Protein AF-A0A726IHR3-F1 (afdb_monomer)

Sequence (40 aa):
IMLAPFSSADVALKSANANQYKMTIIDDHGNYISDNVSLK

Mean predicted aligned error: 3.98 Å

Organism: Salmonella enterica I (NCBI:txid59201)

Solvent-accessible surface area (backbone atoms only — not comparable to full-atom values): 2945 Å² total; per-residue (Å²): 138,88,77,59,89,98,57,86,81,90,74,90,66,97,61,87,86,55,57,59,43,86,46,83,40,58,52,96,89,67,46,85,74,49,47,76,47,69,65,129

Secondary structure (DSSP, 8-state):
----TT-------S-TT-SEEEEEEE-TTS-EEEEEEE--

pLDDT: mean 89.31, std 5.55, range [70.56, 97.0]

Foldseek 3Di:
DDADPPDDDDDDDPDPPDQKDQCFDADPVRHTDDGMDGDD

Structure (mmCIF, N/CA/C/O backbone):
d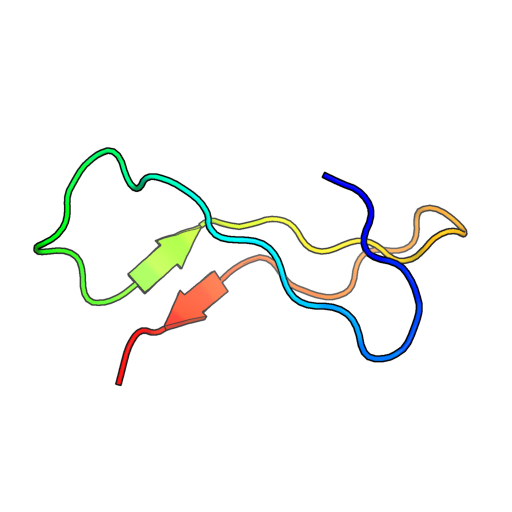ata_AF-A0A726IHR3-F1
#
_entry.id   AF-A0A726IHR3-F1
#
loop_
_atom_site.group_PDB
_atom_site.id
_atom_site.type_symbol
_atom_site.label_atom_id
_atom_site.label_alt_id
_atom_site.label_comp_id
_atom_site.label_asym_id
_atom_site.label_entity_id
_atom_site.label_seq_id
_atom_site.pdbx_PDB_ins_code
_atom_site.Cartn_x
_atom_site.Cartn_y
_atom_site.Cartn_z
_atom_site.occupancy
_atom_site.B_iso_or_equiv
_atom_site.auth_seq_id
_atom_site.auth_comp_id
_atom_site.auth_asym_id
_atom_site.auth_atom_id
_atom_site.pdbx_PDB_model_num
ATOM 1 N N . ILE A 1 1 ? 3.806 -3.575 0.953 1.00 85.88 1 ILE A N 1
ATOM 2 C CA . ILE A 1 1 ? 3.653 -4.851 0.210 1.00 85.88 1 ILE A CA 1
ATOM 3 C C . ILE A 1 1 ? 3.720 -4.542 -1.272 1.00 85.88 1 ILE A C 1
ATOM 5 O O . ILE A 1 1 ? 3.194 -3.510 -1.664 1.00 85.88 1 ILE A O 1
ATOM 9 N N . MET A 1 2 ? 4.379 -5.392 -2.055 1.00 90.94 2 MET A N 1
ATOM 10 C CA . MET A 1 2 ? 4.416 -5.297 -3.515 1.00 90.94 2 MET A CA 1
ATOM 11 C C . MET A 1 2 ? 3.470 -6.365 -4.072 1.00 90.94 2 MET A C 1
ATOM 13 O O . MET A 1 2 ? 3.507 -7.499 -3.596 1.00 90.94 2 MET A O 1
ATOM 17 N N . LEU A 1 3 ? 2.594 -5.999 -5.008 1.00 92.06 3 LEU A N 1
ATOM 18 C CA . LEU A 1 3 ? 1.611 -6.910 -5.601 1.00 92.06 3 LEU A CA 1
ATOM 19 C C . LEU 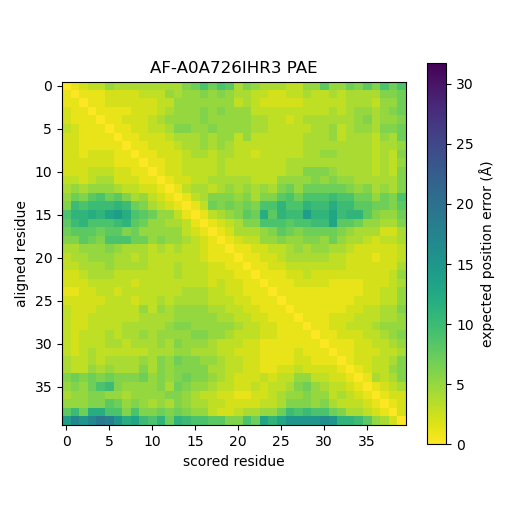A 1 3 ? 2.039 -7.283 -7.016 1.00 92.06 3 LEU A C 1
ATOM 21 O O . LEU A 1 3 ? 2.433 -6.421 -7.797 1.00 92.06 3 LEU A O 1
ATOM 25 N N . ALA A 1 4 ? 1.934 -8.567 -7.350 1.00 93.69 4 ALA A N 1
ATOM 26 C CA . ALA A 1 4 ? 2.078 -9.016 -8.726 1.00 93.69 4 ALA A CA 1
ATOM 27 C C . ALA A 1 4 ? 0.884 -8.530 -9.577 1.00 93.69 4 ALA A C 1
ATOM 29 O O . ALA A 1 4 ? -0.203 -8.295 -9.027 1.00 93.69 4 ALA A O 1
ATOM 30 N N . PRO A 1 5 ? 1.034 -8.421 -10.910 1.00 91.62 5 PRO A N 1
ATOM 31 C CA . PRO A 1 5 ? -0.081 -8.104 -11.795 1.00 91.62 5 PRO A CA 1
ATOM 32 C C . PRO A 1 5 ? -1.285 -9.022 -11.546 1.00 91.62 5 PRO A C 1
ATOM 34 O O . PRO A 1 5 ? -1.127 -10.234 -11.409 1.00 91.62 5 PRO A O 1
ATOM 37 N N . PHE A 1 6 ? -2.482 -8.434 -11.482 1.00 93.06 6 PHE A N 1
ATOM 38 C CA . PHE A 1 6 ? -3.759 -9.130 -11.248 1.00 93.06 6 PHE A CA 1
ATOM 39 C C . PHE A 1 6 ? -3.851 -9.940 -9.940 1.00 93.06 6 PHE A C 1
ATOM 41 O O . PHE A 1 6 ? -4.722 -10.798 -9.813 1.00 93.06 6 PHE A O 1
ATOM 48 N N . SER A 1 7 ? -2.981 -9.672 -8.962 1.00 95.19 7 SER A N 1
ATOM 49 C CA . SER A 1 7 ? -3.037 -10.298 -7.637 1.00 95.19 7 SER A CA 1
ATOM 50 C C . SER A 1 7 ? -3.667 -9.383 -6.586 1.00 95.19 7 SER A C 1
ATOM 52 O O . SER A 1 7 ? -3.690 -8.159 -6.724 1.00 95.19 7 SER A O 1
ATOM 54 N N . SER A 1 8 ? -4.158 -9.994 -5.510 1.00 92.81 8 SER A N 1
ATOM 55 C CA . SER A 1 8 ? -4.692 -9.317 -4.330 1.00 92.81 8 SER A CA 1
ATOM 56 C C . SER A 1 8 ? -3.992 -9.820 -3.072 1.00 92.81 8 SER A C 1
ATOM 58 O O . SER A 1 8 ? -3.544 -10.965 -3.020 1.00 92.81 8 SER A O 1
ATOM 60 N N . ALA A 1 9 ? -3.932 -8.978 -2.044 1.00 91.88 9 ALA A N 1
ATOM 61 C CA . ALA A 1 9 ? -3.474 -9.373 -0.720 1.00 91.88 9 ALA A CA 1
ATOM 62 C C . ALA A 1 9 ? -4.378 -8.763 0.348 1.00 91.88 9 ALA A C 1
ATOM 64 O O . ALA A 1 9 ? -4.767 -7.597 0.247 1.00 91.88 9 ALA A O 1
ATOM 65 N N . ASP A 1 10 ? -4.661 -9.544 1.383 1.00 91.25 10 ASP A N 1
ATOM 66 C CA . ASP A 1 10 ? -5.371 -9.068 2.559 1.00 91.25 10 ASP A CA 1
ATOM 67 C C . ASP A 1 10 ? -4.439 -8.235 3.444 1.00 91.25 10 ASP A C 1
ATOM 69 O O . ASP A 1 10 ? -3.297 -8.611 3.721 1.00 91.25 10 ASP A O 1
ATOM 73 N N . VAL A 1 11 ? -4.940 -7.093 3.916 1.00 85.81 11 VAL A N 1
ATOM 74 C CA . VAL A 1 11 ? -4.230 -6.218 4.854 1.00 85.81 11 VAL A CA 1
ATOM 75 C C . VAL A 1 11 ? -5.060 -6.102 6.119 1.00 85.81 11 VAL A C 1
ATOM 77 O O . VAL A 1 11 ? -6.168 -5.572 6.099 1.00 85.81 11 VAL A O 1
ATOM 80 N N . ALA A 1 12 ? -4.516 -6.579 7.238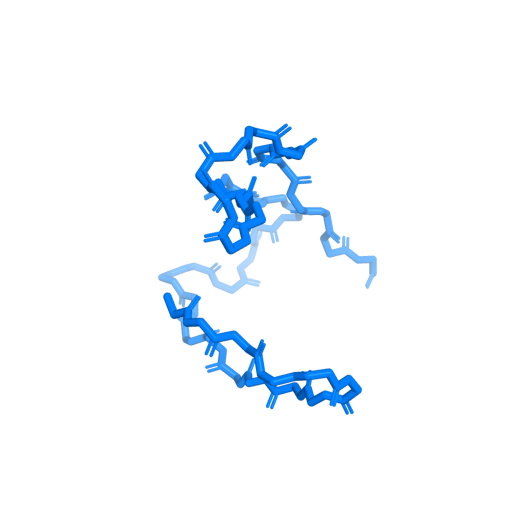 1.00 86.56 12 ALA A N 1
ATOM 81 C CA . ALA A 1 12 ? -5.155 -6.409 8.535 1.00 86.56 12 ALA A CA 1
ATOM 82 C C . ALA A 1 12 ? -5.149 -4.923 8.928 1.00 86.56 12 ALA A C 1
ATOM 84 O O . ALA A 1 12 ? -4.093 -4.308 9.095 1.00 86.56 12 ALA A O 1
ATOM 85 N N . LEU A 1 13 ? -6.338 -4.340 9.074 1.00 83.31 13 LEU A N 1
ATOM 86 C CA . LEU A 1 13 ? -6.510 -2.933 9.423 1.00 83.31 13 LEU A CA 1
ATOM 87 C C . LEU A 1 13 ? -6.530 -2.765 10.944 1.00 83.31 13 LEU A C 1
ATOM 89 O O . LEU A 1 13 ? -7.165 -3.533 11.664 1.00 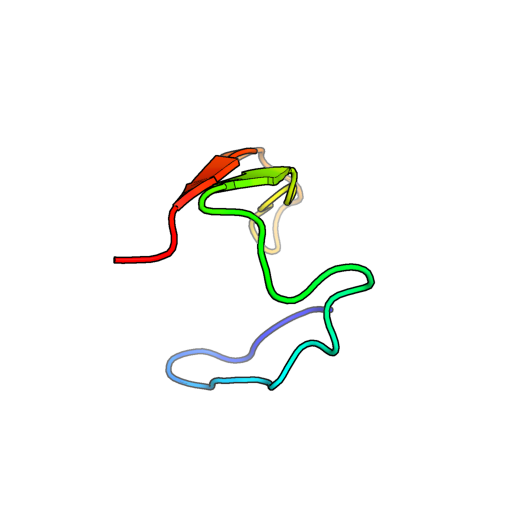83.31 13 LEU A O 1
ATOM 93 N N . LYS A 1 14 ? -5.861 -1.719 11.443 1.00 80.50 14 LYS A N 1
ATOM 94 C CA . LYS A 1 14 ? -5.790 -1.427 12.887 1.00 80.50 14 LYS A CA 1
ATOM 95 C C . LYS A 1 14 ? -7.148 -1.034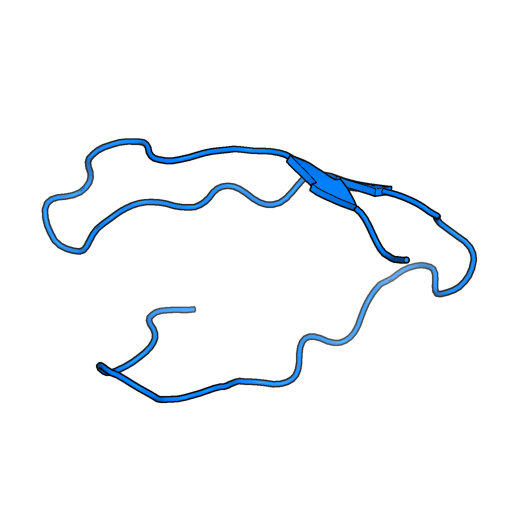 13.490 1.00 80.50 14 LYS A C 1
ATOM 97 O O . LYS A 1 14 ? -7.365 -1.230 14.680 1.00 80.50 14 LYS A O 1
ATOM 102 N N . SER A 1 15 ? -8.044 -0.462 12.689 1.00 82.25 15 SER A N 1
ATOM 103 C CA . SER A 1 15 ? -9.412 -0.112 13.078 1.00 82.25 15 SER A CA 1
ATOM 104 C C . SER A 1 15 ? -10.334 -0.487 11.932 1.00 82.25 15 SER A C 1
ATOM 106 O O . SER A 1 15 ? -10.171 0.069 10.858 1.00 82.25 15 SER A O 1
ATOM 108 N N . ALA A 1 16 ? -11.274 -1.407 12.147 1.00 76.94 16 ALA A N 1
ATOM 109 C CA . ALA A 1 16 ? -12.196 -1.873 11.107 1.00 76.94 16 ALA A CA 1
ATOM 110 C C . ALA A 1 16 ? -13.375 -0.912 10.850 1.00 76.94 16 ALA A C 1
ATOM 112 O O . ALA A 1 16 ? -14.132 -1.104 9.906 1.00 76.94 16 ALA A O 1
ATOM 113 N N . ASN A 1 17 ? -13.520 0.133 11.672 1.00 83.81 17 ASN A N 1
ATOM 114 C CA . ASN A 1 17 ? -14.665 1.050 11.639 1.00 83.81 17 ASN A CA 1
ATOM 115 C C . ASN A 1 17 ? -14.353 2.372 10.918 1.00 83.81 17 ASN A C 1
ATOM 117 O O . ASN A 1 17 ? -15.093 3.344 11.062 1.00 83.81 17 ASN A O 1
ATOM 121 N N . ALA A 1 18 ? -13.225 2.455 10.208 1.00 85.50 18 ALA A N 1
ATOM 122 C CA . ALA A 1 18 ? -12.888 3.631 9.420 1.00 85.50 18 ALA A CA 1
ATOM 123 C C . ALA A 1 18 ? -13.398 3.474 7.982 1.00 85.50 18 ALA A C 1
ATOM 125 O O . ALA A 1 18 ? -13.220 2.433 7.353 1.00 85.50 18 ALA A O 1
ATOM 126 N N . ASN A 1 19 ? -13.988 4.542 7.447 1.00 87.69 19 ASN A N 1
ATOM 127 C CA . ASN A 1 19 ? -14.486 4.575 6.067 1.00 87.69 19 ASN A CA 1
ATOM 128 C C . ASN A 1 19 ? -13.375 4.925 5.063 1.00 87.69 19 ASN A C 1
ATOM 130 O O . ASN A 1 19 ? -13.561 4.807 3.853 1.00 87.69 19 ASN A O 1
ATOM 134 N N . GLN A 1 20 ? -12.222 5.383 5.560 1.00 88.88 20 GLN A N 1
ATOM 135 C CA . GLN A 1 20 ? -11.059 5.761 4.765 1.00 88.88 20 GLN A CA 1
ATOM 136 C C . GLN A 1 20 ? -9.770 5.376 5.487 1.00 88.88 20 GLN A C 1
ATOM 138 O O . GLN A 1 20 ? -9.670 5.508 6.709 1.00 88.88 20 GLN A O 1
ATOM 143 N N . TYR A 1 21 ? -8.776 4.950 4.710 1.00 88.62 21 TYR A N 1
ATOM 144 C CA . TYR A 1 21 ? -7.441 4.604 5.182 1.00 88.62 21 TYR A CA 1
ATOM 145 C C . TYR A 1 21 ? -6.397 5.344 4.361 1.00 88.62 21 TYR A C 1
ATOM 147 O O . TYR A 1 21 ? -6.457 5.383 3.130 1.00 88.62 21 TYR A O 1
ATOM 155 N N . LYS A 1 22 ? -5.400 5.883 5.062 1.00 90.06 22 LYS A N 1
ATOM 156 C CA . LYS A 1 22 ? -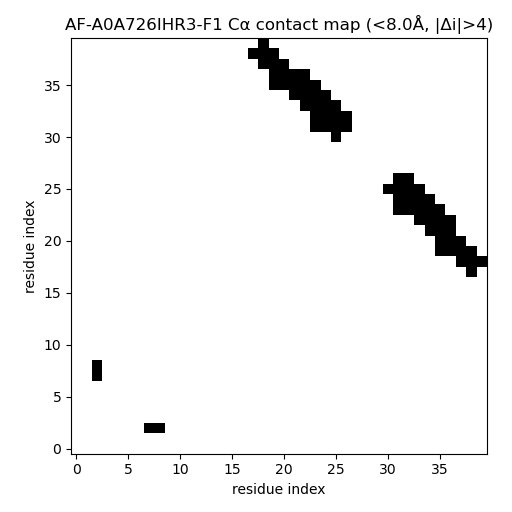4.198 6.434 4.445 1.00 90.06 22 LYS A CA 1
ATOM 157 C C . LYS A 1 22 ? -3.273 5.287 4.042 1.00 90.06 22 LYS A C 1
ATOM 159 O O . LYS A 1 22 ? -2.706 4.626 4.909 1.00 90.06 22 LYS A O 1
ATOM 164 N N . MET A 1 23 ? -3.148 5.056 2.740 1.00 90.00 23 MET A N 1
ATOM 165 C CA . MET A 1 23 ? -2.331 4.010 2.128 1.00 90.00 23 MET A CA 1
ATOM 166 C C . MET A 1 23 ? -1.552 4.611 0.963 1.00 90.00 23 MET A C 1
ATOM 168 O O . MET A 1 23 ? -2.144 4.937 -0.062 1.00 90.00 23 MET A O 1
ATOM 172 N N . THR A 1 24 ? -0.233 4.730 1.098 1.00 93.75 24 THR A N 1
ATOM 173 C CA . THR A 1 24 ? 0.627 5.180 -0.001 1.00 93.75 24 THR A CA 1
ATOM 174 C C . THR A 1 24 ? 0.784 4.067 -1.031 1.00 93.75 24 THR A C 1
ATOM 176 O O . THR A 1 24 ? 1.314 2.999 -0.726 1.00 93.75 24 THR A O 1
ATOM 179 N N . ILE A 1 25 ? 0.343 4.337 -2.253 1.00 93.00 25 ILE A N 1
ATOM 180 C CA . ILE A 1 25 ? 0.485 3.470 -3.416 1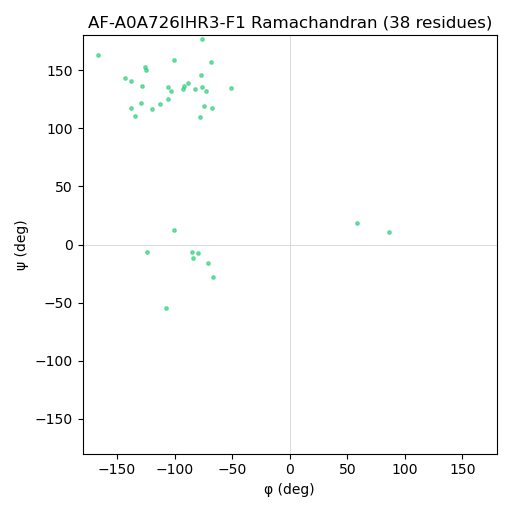.00 93.00 25 ILE A CA 1
ATOM 181 C C . ILE A 1 25 ? 1.569 4.067 -4.305 1.00 93.00 25 ILE A C 1
ATOM 183 O O . ILE A 1 25 ? 1.498 5.236 -4.693 1.00 93.00 25 ILE A O 1
ATOM 187 N N . ILE A 1 26 ? 2.565 3.245 -4.607 1.00 95.62 26 ILE A N 1
ATOM 188 C CA . ILE A 1 26 ? 3.658 3.548 -5.526 1.00 95.62 26 ILE A CA 1
ATOM 189 C C . ILE A 1 26 ? 3.710 2.464 -6.601 1.00 95.62 26 ILE A C 1
ATOM 191 O O . ILE A 1 26 ? 3.326 1.322 -6.328 1.00 95.62 26 ILE A O 1
ATOM 195 N N . ASP A 1 27 ? 4.159 2.816 -7.802 1.00 91.56 27 ASP A N 1
ATOM 196 C CA . ASP A 1 27 ? 4.509 1.811 -8.806 1.00 91.56 27 ASP A CA 1
ATOM 197 C C . ASP A 1 27 ? 5.861 1.146 -8.485 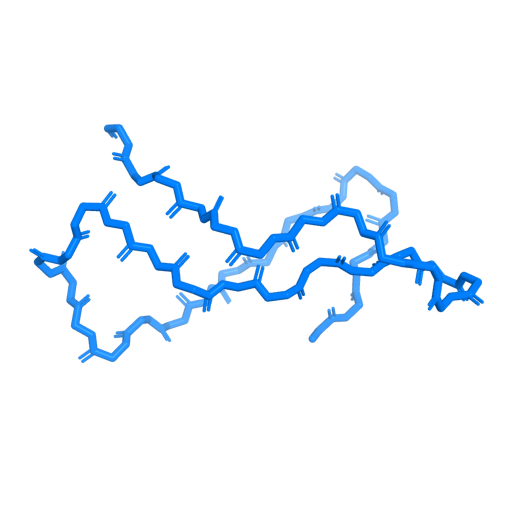1.00 91.56 27 ASP A C 1
ATOM 199 O O . ASP A 1 27 ? 6.550 1.483 -7.517 1.00 91.56 27 ASP A O 1
ATOM 203 N N . ASP A 1 28 ? 6.239 0.166 -9.299 1.00 92.62 28 ASP A N 1
ATOM 204 C CA . ASP A 1 28 ? 7.502 -0.564 -9.201 1.00 92.62 28 ASP A CA 1
ATOM 205 C C . ASP A 1 28 ? 8.731 0.266 -9.606 1.00 92.62 28 ASP A C 1
ATOM 207 O O . ASP A 1 28 ? 9.855 -0.085 -9.246 1.00 92.62 28 ASP A O 1
ATOM 211 N N . HIS A 1 29 ? 8.526 1.397 -10.283 1.00 96.12 29 HIS A N 1
ATOM 212 C CA . HIS A 1 29 ? 9.559 2.391 -10.570 1.00 96.12 29 HIS A CA 1
ATOM 213 C C . HIS A 1 29 ? 9.766 3.388 -9.414 1.00 96.12 29 HIS A C 1
ATOM 215 O O . HIS A 1 29 ? 10.700 4.191 -9.457 1.00 96.12 29 HIS A O 1
ATOM 221 N N . GLY A 1 30 ? 8.932 3.331 -8.371 1.00 94.00 30 GLY A N 1
ATOM 222 C CA . GLY A 1 30 ? 8.981 4.222 -7.213 1.00 94.00 30 GLY A CA 1
ATOM 223 C C . GLY A 1 30 ? 8.218 5.537 -7.397 1.00 94.00 30 GLY A C 1
ATOM 224 O O . GLY A 1 30 ? 8.348 6.431 -6.557 1.00 94.00 30 GLY A O 1
ATOM 225 N N . ASN A 1 31 ? 7.417 5.678 -8.455 1.00 97.00 31 ASN A N 1
ATOM 226 C CA . ASN A 1 31 ? 6.568 6.848 -8.648 1.00 97.00 31 ASN A CA 1
ATOM 227 C C . ASN A 1 31 ? 5.333 6.779 -7.754 1.00 97.00 31 ASN A C 1
ATOM 229 O O . ASN A 1 31 ? 4.751 5.719 -7.521 1.00 97.00 31 ASN A O 1
ATOM 233 N N . TYR A 1 32 ? 4.892 7.944 -7.292 1.00 95.69 32 TYR A N 1
ATOM 234 C CA . TYR A 1 32 ? 3.668 8.082 -6.515 1.00 95.69 32 TYR A CA 1
ATOM 235 C C . TYR A 1 32 ? 2.413 7.907 -7.385 1.00 95.69 32 TYR A C 1
ATOM 237 O O . TYR A 1 32 ? 2.289 8.557 -8.422 1.00 95.69 32 TYR A O 1
ATOM 245 N N . ILE A 1 33 ? 1.460 7.092 -6.917 1.00 94.00 33 ILE A N 1
ATOM 246 C CA . ILE A 1 33 ? 0.139 6.913 -7.541 1.00 94.00 33 ILE A CA 1
ATOM 247 C C . ILE A 1 33 ? -0.965 7.581 -6.699 1.00 94.00 33 ILE A C 1
ATOM 249 O O . ILE A 1 33 ? -1.723 8.393 -7.227 1.00 94.00 33 ILE A O 1
ATOM 253 N N . SER A 1 34 ? -1.090 7.252 -5.403 1.00 92.31 34 SER A N 1
ATOM 254 C CA . SER A 1 34 ? -2.167 7.772 -4.525 1.00 92.31 34 SER A CA 1
ATOM 255 C C . SER A 1 3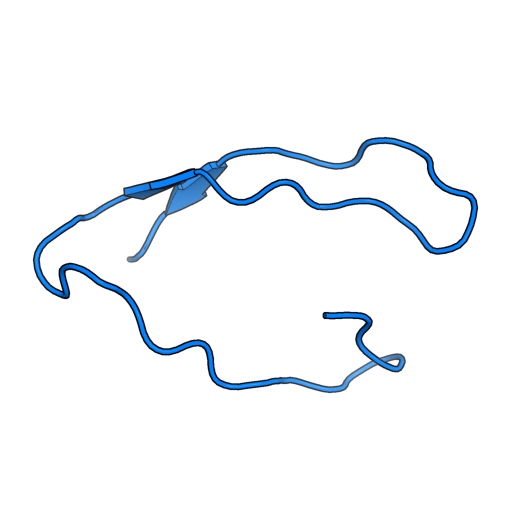4 ? -1.919 7.520 -3.028 1.00 92.31 34 SER A C 1
ATOM 257 O O . SER A 1 34 ? -1.144 6.627 -2.702 1.00 92.31 34 SER A O 1
ATOM 259 N N . ASP A 1 35 ? -2.621 8.214 -2.117 1.00 92.50 35 ASP A N 1
ATOM 260 C CA . ASP A 1 35 ? -2.478 8.030 -0.657 1.00 92.50 35 ASP A CA 1
ATOM 261 C C . ASP A 1 35 ? -3.763 7.689 0.126 1.00 92.50 35 ASP A C 1
ATOM 263 O O . ASP A 1 35 ? -3.676 7.417 1.324 1.00 92.50 35 ASP A O 1
ATOM 267 N N . ASN A 1 36 ? -4.952 7.692 -0.489 1.00 89.00 36 ASN A N 1
ATOM 268 C CA . ASN A 1 36 ? -6.217 7.518 0.239 1.00 89.00 36 ASN A CA 1
ATOM 269 C C . ASN A 1 36 ? -7.101 6.433 -0.385 1.00 89.00 36 ASN A C 1
ATOM 271 O O . ASN A 1 36 ? -7.501 6.537 -1.543 1.00 89.00 36 ASN A O 1
ATOM 275 N N . VAL A 1 37 ? -7.449 5.418 0.409 1.00 87.62 37 VAL A N 1
ATOM 276 C CA . VAL A 1 37 ? -8.330 4.313 0.010 1.00 87.62 37 VAL A CA 1
ATOM 277 C C . VAL A 1 37 ? -9.626 4.403 0.808 1.00 87.62 37 VAL A C 1
ATOM 279 O O . VAL A 1 37 ? -9.609 4.359 2.037 1.00 87.62 37 VAL A O 1
ATOM 282 N N . SER A 1 38 ? -10.756 4.530 0.110 1.00 88.12 38 SER A N 1
ATOM 283 C CA . SER A 1 38 ? -12.089 4.507 0.723 1.00 88.12 38 SER A CA 1
ATOM 284 C C . SER A 1 38 ? -12.641 3.086 0.716 1.00 88.12 38 SER A C 1
ATOM 286 O O . SER A 1 38 ? -12.617 2.430 -0.325 1.00 88.12 38 SER A O 1
ATOM 288 N N . LEU A 1 39 ? -13.193 2.643 1.845 1.00 80.75 39 LEU A N 1
ATOM 289 C CA . LEU A 1 39 ? -14.077 1.478 1.866 1.00 80.75 39 LEU A CA 1
ATOM 290 C C . LEU A 1 39 ? -15.478 1.950 1.456 1.00 80.75 39 LEU A C 1
ATOM 292 O O . LEU A 1 39 ? -15.919 3.014 1.897 1.00 80.75 39 LEU A O 1
ATOM 296 N N . LYS A 1 40 ? -16.132 1.209 0.562 1.00 70.56 40 LYS A N 1
ATOM 297 C CA . LYS A 1 40 ? -17.535 1.407 0.180 1.00 70.56 40 LYS A CA 1
ATOM 298 C C . LYS A 1 40 ? -18.388 0.322 0.810 1.00 70.56 40 LYS A C 1
ATOM 300 O O . LYS A 1 40 ? -17.872 -0.812 0.909 1.00 70.56 40 LYS A O 1
#

Nearest PDB structures (foldseek):
  5lnl-assembly2_F  TM=4.007E-01  e=3.718E+00  Haemophilus influenzae
  5lnl-assembly3_I  TM=4.067E-01  e=3.718E+00  Haemophilus influenzae
  5lnl-assembly3_H  TM=4.180E-01  e=5.730E+00  Haemophilus influenzae
  5lnl-assembly2_E  TM=4.176E-01  e=6.618E+00  Haemophilus influenzae

InterPro domains:
  IPR013783 Immunoglobulin-like fold [G3DSA:2.60.40.10] (1-38)
  IPR016148 Pili assembly chaperone, C-terminal [PF02753] (2-32)
  IPR036316 Pili assembly chaperone, C-terminal domain superfamily [SSF49584] (1-34)

Radius of gyration: 11.52 Å; Cα contacts (8 Å, |Δi|>4): 35; chains: 1; bounding box: 27×18×25 Å